Protein AF-A0A1C3EBK8-F1 (afdb_monomer_lite)

InterPro domains:
  IPR036388 Winged helix-like DNA-binding domain superfamily [G3DSA:1.10.10.10] (16-129)

pLDDT: mean 87.4, std 12.23, range [36.12, 97.81]

Radius of gyration: 16.17 Å; chains: 1; bounding box: 36×32×54 Å

Organism: NCBI:txid1841610

Structure (mmCIF, N/CA/C/O backbone):
data_AF-A0A1C3EBK8-F1
#
_entry.id   AF-A0A1C3EBK8-F1
#
loop_
_atom_site.group_PDB
_atom_site.id
_atom_site.type_symbol
_atom_site.label_atom_id
_atom_site.label_alt_id
_atom_site.label_comp_id
_atom_site.label_asym_id
_atom_site.label_entity_id
_atom_site.label_seq_id
_atom_site.pdbx_PDB_ins_code
_atom_site.Cartn_x
_atom_site.Cartn_y
_atom_site.Cartn_z
_atom_site.occupancy
_atom_site.B_iso_or_equiv
_atom_site.auth_seq_id
_atom_site.auth_comp_id
_atom_site.auth_asym_id
_atom_site.auth_atom_id
_atom_site.pdbx_PDB_model_num
ATOM 1 N N . MET A 1 1 ? 3.248 -1.002 -22.719 1.00 55.22 1 MET A N 1
ATOM 2 C CA . MET A 1 1 ? 4.580 -1.317 -22.150 1.00 55.22 1 MET A CA 1
ATOM 3 C C . MET A 1 1 ? 4.516 -2.692 -21.503 1.00 55.22 1 MET A C 1
ATOM 5 O O . MET A 1 1 ? 3.495 -2.996 -20.906 1.00 55.22 1 MET A O 1
ATOM 9 N N . SER A 1 2 ? 5.553 -3.523 -21.641 1.00 70.44 2 SER A N 1
ATOM 10 C CA . SER A 1 2 ? 5.639 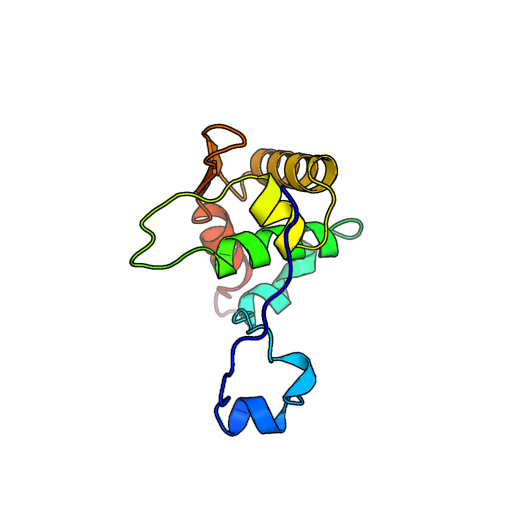-4.820 -20.953 1.00 70.44 2 SER A CA 1
ATOM 11 C C . SER A 1 2 ? 6.528 -4.664 -19.724 1.00 70.44 2 SER A C 1
ATOM 13 O O . SER A 1 2 ? 7.722 -4.409 -19.870 1.00 70.44 2 SER A O 1
ATOM 15 N N . PHE A 1 3 ? 5.964 -4.797 -18.526 1.00 71.38 3 PHE A N 1
ATOM 16 C CA . PHE A 1 3 ? 6.739 -4.811 -17.288 1.00 71.38 3 PHE A CA 1
ATOM 17 C C . PHE A 1 3 ? 7.217 -6.238 -16.995 1.00 71.38 3 PHE A C 1
ATOM 19 O O . PHE A 1 3 ? 6.439 -7.187 -17.056 1.00 71.38 3 PHE A O 1
ATOM 26 N N . GLN A 1 4 ? 8.503 -6.396 -16.685 1.00 73.00 4 GLN A N 1
ATOM 27 C CA . GLN A 1 4 ? 9.083 -7.662 -16.233 1.00 73.00 4 GLN A CA 1
ATOM 28 C C . GLN A 1 4 ? 9.696 -7.464 -14.851 1.00 73.00 4 GLN A C 1
ATOM 30 O O . GLN A 1 4 ? 10.441 -6.505 -14.638 1.00 73.00 4 GLN A O 1
ATOM 35 N N . ARG A 1 5 ? 9.402 -8.379 -13.921 1.00 69.38 5 ARG A N 1
ATOM 36 C CA . ARG A 1 5 ? 10.052 -8.394 -12.606 1.00 69.38 5 ARG A CA 1
ATOM 37 C C . ARG A 1 5 ? 11.518 -8.773 -12.778 1.00 69.38 5 ARG A C 1
ATOM 39 O O . ARG A 1 5 ? 11.839 -9.739 -13.468 1.00 69.38 5 ARG A O 1
ATOM 46 N N . ARG A 1 6 ? 12.407 -7.990 -12.168 1.00 68.75 6 ARG A N 1
ATOM 47 C CA . ARG A 1 6 ? 13.846 -8.262 -12.126 1.00 68.75 6 ARG A CA 1
ATOM 48 C C . ARG A 1 6 ? 14.230 -8.577 -10.692 1.00 68.75 6 ARG A C 1
ATOM 50 O O . ARG A 1 6 ? 13.930 -7.791 -9.802 1.00 68.75 6 ARG A O 1
ATOM 57 N N . LYS A 1 7 ? 14.916 -9.701 -10.496 1.00 68.31 7 LYS A N 1
ATOM 58 C CA . LYS A 1 7 ? 15.464 -10.073 -9.191 1.00 68.31 7 LYS A CA 1
ATOM 59 C C . LYS A 1 7 ? 16.573 -9.107 -8.806 1.00 68.31 7 LYS A C 1
ATOM 61 O O . LYS A 1 7 ? 17.434 -8.795 -9.634 1.00 68.31 7 LYS A O 1
ATOM 66 N N . VAL A 1 8 ? 16.559 -8.656 -7.560 1.00 63.69 8 VAL A N 1
ATOM 67 C CA . VAL A 1 8 ? 17.639 -7.847 -7.002 1.00 63.69 8 VAL A CA 1
ATOM 68 C C . VAL A 1 8 ? 18.491 -8.783 -6.162 1.00 63.69 8 VAL A C 1
ATOM 70 O O . VAL A 1 8 ? 17.997 -9.437 -5.249 1.00 63.69 8 VAL A O 1
ATOM 73 N N . LEU A 1 9 ? 19.783 -8.880 -6.473 1.00 61.81 9 LEU A N 1
ATOM 74 C CA . LEU A 1 9 ? 20.689 -9.711 -5.688 1.00 61.81 9 LEU A CA 1
ATOM 75 C C . LEU A 1 9 ? 20.935 -9.037 -4.329 1.00 61.81 9 LEU A C 1
ATOM 77 O O . LEU A 1 9 ? 21.839 -8.216 -4.185 1.00 61.81 9 LEU A O 1
ATOM 81 N N . ILE A 1 10 ? 20.105 -9.358 -3.342 1.00 64.12 10 ILE A N 1
ATOM 82 C CA . ILE A 1 10 ? 20.218 -8.852 -1.975 1.00 64.12 10 ILE A CA 1
ATOM 83 C C . ILE A 1 10 ? 20.849 -9.952 -1.124 1.00 64.12 10 ILE A C 1
ATOM 85 O O . ILE A 1 10 ? 20.386 -11.091 -1.128 1.00 64.12 10 ILE A O 1
ATOM 89 N N . ARG A 1 11 ? 21.909 -9.614 -0.382 1.00 72.75 11 ARG A N 1
ATOM 90 C CA . ARG A 1 11 ? 22.336 -10.414 0.770 1.00 72.75 11 ARG A CA 1
ATOM 91 C C . ARG A 1 11 ? 21.571 -9.882 1.982 1.00 72.75 11 ARG A C 1
ATOM 93 O O . ARG A 1 11 ? 21.943 -8.812 2.464 1.00 72.75 11 ARG A O 1
ATOM 100 N N . PRO A 1 12 ? 20.473 -10.531 2.407 1.00 73.81 12 PRO A N 1
ATOM 101 C CA . PRO A 1 12 ? 19.758 -10.102 3.600 1.00 73.81 12 PRO A CA 1
ATOM 102 C C . PRO A 1 12 ? 20.674 -10.194 4.816 1.00 73.81 12 PRO A C 1
ATOM 104 O O . PRO A 1 12 ? 21.585 -11.022 4.843 1.00 73.81 12 PRO A O 1
ATOM 107 N N . ASP A 1 13 ? 20.421 -9.357 5.818 1.00 82.25 13 ASP A N 1
ATOM 108 C CA . ASP A 1 13 ? 21.039 -9.556 7.122 1.00 82.25 13 ASP A CA 1
ATOM 109 C C . ASP A 1 13 ? 20.635 -10.916 7.723 1.00 82.25 13 ASP A C 1
ATOM 111 O O . ASP A 1 13 ? 19.624 -11.525 7.346 1.00 82.25 13 ASP A O 1
ATOM 115 N N . ASP A 1 14 ? 21.436 -11.396 8.673 1.00 82.50 14 ASP A N 1
ATOM 116 C CA . ASP A 1 14 ? 21.248 -12.718 9.275 1.00 82.50 14 ASP A CA 1
ATOM 117 C C . ASP A 1 14 ? 19.880 -12.861 9.963 1.00 82.50 14 ASP A C 1
ATOM 119 O O . ASP A 1 14 ? 19.305 -13.949 9.998 1.00 82.50 14 ASP A O 1
ATOM 123 N N . ILE A 1 15 ? 19.316 -11.764 10.481 1.00 83.81 15 ILE A N 1
ATOM 124 C CA . ILE A 1 15 ? 18.024 -11.774 11.175 1.00 83.81 15 ILE A CA 1
ATOM 125 C C . ILE A 1 15 ? 16.885 -12.021 10.181 1.00 83.81 15 ILE A C 1
ATOM 127 O O . ILE A 1 15 ? 15.943 -12.757 10.489 1.00 83.81 15 ILE A O 1
ATOM 131 N N . LEU A 1 16 ? 16.941 -11.407 9.000 1.00 84.12 16 LEU A N 1
ATOM 132 C CA . LEU A 1 16 ? 15.973 -11.625 7.930 1.00 84.12 16 LEU A CA 1
ATOM 133 C C . LEU A 1 16 ? 16.112 -13.028 7.341 1.00 84.12 16 LEU A C 1
ATOM 135 O O . LEU A 1 16 ? 15.095 -13.697 7.159 1.00 84.12 16 LEU A O 1
ATOM 139 N N . ALA A 1 17 ? 17.342 -13.503 7.129 1.00 83.75 17 ALA A N 1
ATOM 140 C CA . ALA A 1 17 ? 17.610 -14.846 6.613 1.00 83.75 17 ALA A CA 1
ATOM 141 C C . ALA A 1 17 ? 17.124 -15.967 7.555 1.00 83.75 17 ALA A C 1
ATOM 143 O O . ALA A 1 17 ? 16.736 -17.037 7.090 1.00 83.75 17 ALA A O 1
ATOM 144 N N . GLN A 1 18 ? 17.092 -15.724 8.872 1.00 88.56 18 GLN A N 1
ATOM 145 C CA . GLN A 1 18 ? 16.514 -16.657 9.852 1.00 88.56 18 GLN A CA 1
ATOM 146 C C . GLN A 1 18 ? 14.980 -16.721 9.814 1.00 88.56 18 GLN A C 1
ATOM 148 O O . GLN A 1 18 ? 14.397 -17.699 10.277 1.00 88.56 18 GLN A O 1
ATOM 153 N N . LYS A 1 19 ? 14.313 -15.679 9.304 1.00 88.62 19 LYS A N 1
ATOM 154 C CA . LYS A 1 19 ? 12.844 -15.567 9.301 1.00 88.62 19 LYS A CA 1
ATOM 155 C C . LYS A 1 19 ? 12.226 -15.920 7.957 1.00 88.62 19 LYS A C 1
ATOM 157 O O . LYS A 1 19 ? 11.124 -16.457 7.919 1.00 88.62 19 LYS A O 1
ATOM 162 N N . TRP A 1 20 ? 12.921 -15.605 6.869 1.00 89.81 20 TRP A N 1
ATOM 163 C CA . TRP A 1 20 ? 12.429 -15.771 5.510 1.00 89.81 20 TRP A CA 1
ATOM 164 C C . TRP A 1 20 ? 13.511 -16.370 4.621 1.00 89.81 20 TRP A C 1
ATOM 166 O O . TRP A 1 20 ? 14.671 -15.969 4.665 1.00 89.81 20 TRP A O 1
ATOM 176 N N . SER A 1 21 ? 13.118 -17.318 3.768 1.00 89.00 21 SER A N 1
ATOM 177 C CA . SER A 1 21 ? 14.032 -17.873 2.768 1.00 89.00 21 SER A CA 1
ATOM 178 C C . SER A 1 21 ? 14.431 -16.809 1.744 1.00 89.00 21 SER A C 1
ATOM 180 O O . SER A 1 21 ? 13.603 -15.974 1.382 1.00 89.00 21 SER A O 1
ATOM 182 N N . ILE A 1 22 ? 15.649 -16.899 1.197 1.00 84.94 22 ILE A N 1
ATOM 183 C CA . ILE A 1 22 ? 16.135 -15.987 0.143 1.00 84.94 22 ILE A CA 1
ATOM 184 C C . ILE A 1 22 ? 15.154 -15.932 -1.035 1.00 84.94 22 ILE A C 1
ATOM 186 O O . ILE A 1 22 ? 14.879 -14.854 -1.542 1.00 84.94 22 ILE A O 1
ATOM 190 N N . ALA A 1 23 ? 14.563 -17.068 -1.415 1.00 86.50 23 ALA A N 1
ATOM 191 C CA . ALA A 1 23 ? 13.602 -17.154 -2.515 1.00 86.50 23 ALA A CA 1
ATOM 192 C C . ALA A 1 23 ? 12.316 -16.328 -2.310 1.00 86.50 23 ALA A C 1
ATOM 194 O O . ALA A 1 23 ? 11.588 -16.109 -3.269 1.00 86.50 23 ALA A O 1
ATOM 195 N N . VAL A 1 24 ? 12.012 -15.906 -1.079 1.00 86.81 24 VAL A N 1
ATOM 196 C CA . VAL A 1 24 ? 10.842 -15.068 -0.759 1.00 86.81 24 VAL A CA 1
ATOM 197 C C . VAL A 1 24 ? 11.187 -13.576 -0.782 1.00 86.81 24 VAL A C 1
ATOM 199 O O . VAL A 1 24 ? 10.310 -12.757 -1.027 1.00 86.81 24 VAL A O 1
ATOM 202 N N . ILE A 1 25 ? 12.446 -13.212 -0.528 1.00 86.56 25 ILE A N 1
ATOM 203 C CA . ILE A 1 25 ? 12.890 -11.816 -0.361 1.00 86.56 25 ILE A CA 1
ATOM 204 C C . ILE A 1 25 ? 13.863 -11.349 -1.457 1.00 86.56 25 ILE A C 1
ATOM 206 O O . ILE A 1 25 ? 14.401 -10.245 -1.371 1.00 86.56 25 ILE A O 1
ATOM 210 N N . ASP A 1 26 ? 14.097 -12.160 -2.495 1.00 83.69 26 ASP A N 1
ATOM 211 C CA . ASP A 1 26 ? 14.990 -11.846 -3.625 1.00 83.69 26 ASP A CA 1
ATOM 212 C C . ASP A 1 26 ? 14.431 -10.778 -4.590 1.00 83.69 26 ASP A C 1
ATOM 214 O O . ASP A 1 26 ? 15.147 -10.274 -5.460 1.00 83.69 26 ASP A O 1
ATOM 218 N N . GLU A 1 27 ? 13.170 -10.382 -4.415 1.00 79.88 27 GLU A N 1
ATOM 219 C CA . GLU A 1 27 ? 12.561 -9.210 -5.059 1.00 79.88 27 GLU A CA 1
ATOM 220 C C . GLU A 1 27 ? 12.673 -7.933 -4.202 1.00 79.88 27 GLU A C 1
ATOM 222 O O . GLU A 1 27 ? 12.284 -6.851 -4.641 1.00 79.88 27 GLU A O 1
ATOM 227 N N . GLY A 1 28 ? 13.257 -8.031 -3.004 1.00 82.06 28 GLY A N 1
ATOM 228 C CA . GLY A 1 28 ? 13.241 -6.980 -1.991 1.00 82.06 28 GLY A CA 1
ATOM 229 C C . GLY A 1 28 ? 12.116 -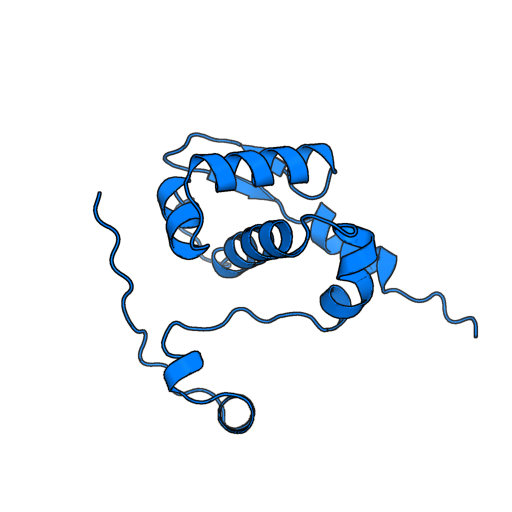7.164 -0.976 1.00 82.06 28 GLY A C 1
ATOM 230 O O . GLY A 1 28 ? 11.318 -8.096 -1.049 1.00 82.06 28 GLY A O 1
ATOM 231 N N . PHE A 1 29 ? 12.081 -6.285 0.022 1.00 85.19 29 PHE A N 1
ATOM 232 C CA . PHE A 1 29 ? 11.047 -6.288 1.049 1.00 85.19 29 PHE A CA 1
ATOM 233 C C . PHE A 1 29 ? 10.752 -4.864 1.508 1.00 85.19 29 PHE A C 1
ATOM 235 O O . PHE A 1 29 ? 11.648 -4.023 1.602 1.00 85.19 29 PHE A O 1
ATOM 242 N N . THR A 1 30 ? 9.496 -4.625 1.867 1.00 86.12 30 THR A N 1
ATOM 243 C CA . THR A 1 30 ? 9.062 -3.380 2.495 1.00 86.12 30 THR A CA 1
ATOM 244 C C . THR A 1 30 ? 8.937 -3.617 3.999 1.00 86.12 30 THR A C 1
ATOM 246 O O . THR A 1 30 ? 8.240 -4.552 4.409 1.00 86.12 30 THR A O 1
ATOM 249 N N . PRO A 1 31 ? 9.588 -2.811 4.857 1.00 84.69 31 PRO A N 1
ATOM 250 C CA . PRO A 1 31 ? 9.394 -2.908 6.296 1.00 84.69 31 PRO A CA 1
ATOM 251 C C . PRO A 1 31 ? 7.915 -2.756 6.655 1.00 84.69 31 PRO A C 1
ATOM 253 O O . PRO A 1 31 ? 7.274 -1.780 6.275 1.00 84.69 31 PRO A O 1
ATOM 256 N N . PHE A 1 32 ? 7.387 -3.714 7.415 1.00 89.62 32 PHE A N 1
ATOM 257 C CA . PHE A 1 32 ? 6.014 -3.687 7.903 1.00 89.62 32 PHE A CA 1
ATOM 258 C C . PHE A 1 32 ? 6.002 -3.321 9.392 1.00 89.62 32 PHE A C 1
ATOM 260 O O . PHE A 1 32 ? 6.379 -4.151 10.229 1.00 89.62 32 PHE A O 1
ATOM 267 N N . PRO A 1 33 ? 5.596 -2.098 9.773 1.00 91.38 33 PRO A N 1
ATOM 268 C CA . PRO A 1 33 ? 5.603 -1.699 11.172 1.00 91.38 33 PRO A CA 1
ATOM 269 C C . PRO A 1 33 ? 4.644 -2.560 12.000 1.00 91.38 33 PRO A C 1
ATOM 271 O O . PRO A 1 33 ? 3.465 -2.693 11.678 1.00 91.38 33 PRO A O 1
ATOM 274 N N . LYS A 1 34 ? 5.110 -3.086 13.139 1.00 92.00 34 LYS A N 1
ATOM 275 C CA . LYS A 1 34 ? 4.238 -3.825 14.074 1.00 92.00 34 LYS A CA 1
ATOM 276 C C . LYS A 1 34 ? 3.076 -2.973 14.591 1.00 92.00 34 LYS A C 1
ATOM 278 O O . LYS A 1 34 ? 2.035 -3.525 14.915 1.00 92.00 34 LYS A O 1
ATOM 283 N N . ARG A 1 35 ? 3.250 -1.647 14.670 1.00 93.88 35 ARG A N 1
ATOM 284 C CA . ARG A 1 35 ? 2.168 -0.709 15.000 1.00 93.88 35 ARG A CA 1
ATOM 285 C C . ARG A 1 35 ? 1.031 -0.804 13.988 1.00 93.88 35 ARG A C 1
ATOM 287 O O . ARG A 1 35 ? -0.091 -1.056 14.397 1.00 93.88 35 ARG A O 1
ATOM 294 N N . LEU A 1 36 ? 1.345 -0.744 12.693 1.00 93.69 36 LEU A N 1
ATOM 295 C CA . LEU A 1 36 ? 0.354 -0.925 11.634 1.00 93.69 36 LEU A CA 1
ATOM 296 C C . LEU A 1 36 ? -0.385 -2.263 11.779 1.00 93.69 36 LEU A C 1
ATOM 298 O O . LEU A 1 36 ? -1.606 -2.280 11.712 1.00 93.69 36 LEU A O 1
ATOM 302 N N . LEU A 1 37 ? 0.330 -3.361 12.066 1.00 91.69 37 LEU A N 1
ATOM 303 C CA . LEU A 1 37 ? -0.287 -4.687 12.243 1.00 91.69 37 LEU A CA 1
ATOM 304 C C . LEU A 1 37 ? -1.388 -4.699 13.316 1.00 91.69 37 LEU A C 1
ATOM 306 O O . LEU A 1 37 ? -2.379 -5.402 13.160 1.00 91.69 37 LEU A O 1
ATOM 310 N N . ARG A 1 38 ? -1.215 -3.932 14.399 1.00 92.38 38 ARG A N 1
ATOM 311 C CA . ARG A 1 38 ? -2.140 -3.899 15.543 1.00 92.38 38 ARG A CA 1
ATOM 312 C C . ARG A 1 38 ? -3.429 -3.123 15.279 1.00 92.38 38 ARG A C 1
ATOM 314 O O . ARG A 1 38 ? -4.338 -3.221 16.090 1.00 92.38 38 ARG A O 1
ATOM 321 N N . CYS A 1 39 ? -3.488 -2.323 14.216 1.00 92.44 39 CYS A N 1
ATOM 322 C CA . CYS A 1 39 ? -4.630 -1.455 13.929 1.00 92.44 39 CYS A CA 1
ATOM 323 C C . CYS A 1 39 ? -5.190 -1.620 12.508 1.00 92.44 39 CYS A C 1
ATOM 325 O O . CYS A 1 39 ? -5.958 -0.770 12.060 1.00 92.44 39 CYS A O 1
ATOM 327 N N . LEU A 1 40 ? -4.827 -2.694 11.793 1.00 91.19 40 LEU A N 1
ATOM 328 C CA . LEU A 1 40 ? -5.286 -2.947 10.419 1.00 91.19 40 LEU A CA 1
ATOM 329 C C . LEU A 1 40 ? -6.810 -3.016 10.302 1.00 91.19 40 LEU A C 1
ATOM 331 O O . LEU A 1 40 ? -7.383 -2.407 9.404 1.00 91.19 40 LEU A O 1
ATOM 335 N N . ASP A 1 41 ? -7.449 -3.742 11.213 1.00 89.69 41 ASP A N 1
ATOM 336 C CA . ASP A 1 41 ? -8.901 -3.897 11.308 1.00 89.69 41 ASP A CA 1
ATOM 337 C C . ASP A 1 41 ? -9.605 -2.547 11.505 1.00 89.69 41 ASP A C 1
ATOM 339 O O . ASP A 1 41 ? -10.610 -2.258 10.859 1.00 89.69 41 ASP A O 1
ATOM 343 N N . ARG A 1 42 ? -9.025 -1.676 12.337 1.00 90.38 42 ARG A N 1
ATOM 344 C CA . ARG A 1 42 ? -9.545 -0.333 12.626 1.00 90.38 42 ARG A CA 1
ATOM 345 C C . ARG A 1 42 ? -9.326 0.661 11.486 1.00 90.38 42 ARG A C 1
ATOM 347 O O . ARG A 1 42 ? -10.055 1.647 11.413 1.00 90.38 42 ARG A O 1
ATOM 354 N N . ILE A 1 43 ? -8.314 0.451 10.642 1.00 91.12 43 ILE A N 1
ATOM 355 C CA . ILE A 1 43 ? -8.028 1.323 9.493 1.00 91.12 43 ILE A CA 1
ATOM 356 C C . ILE A 1 43 ? -8.858 0.908 8.276 1.00 91.12 43 ILE A C 1
ATOM 358 O O . ILE A 1 43 ? -9.449 1.771 7.638 1.00 91.12 43 ILE A O 1
ATOM 362 N N . PHE A 1 44 ? -8.903 -0.386 7.962 1.00 89.19 44 PHE A N 1
ATOM 363 C CA . PHE A 1 44 ? -9.422 -0.885 6.686 1.00 89.19 44 PHE A CA 1
ATOM 364 C C . PHE A 1 44 ? -10.762 -1.643 6.784 1.00 89.19 44 PHE A C 1
ATOM 366 O O . PHE A 1 44 ? -11.374 -1.981 5.769 1.00 89.19 44 PHE A O 1
ATOM 373 N N . GLY A 1 45 ? -11.239 -1.937 7.996 1.00 81.38 45 GLY A N 1
ATOM 374 C CA . GLY A 1 45 ? -12.465 -2.709 8.206 1.00 81.38 45 GLY A CA 1
ATOM 375 C C . GLY A 1 45 ? -12.375 -4.168 7.731 1.00 81.38 45 GLY A C 1
ATOM 376 O O . GLY A 1 45 ? -11.306 -4.696 7.424 1.00 81.38 45 GLY A O 1
ATOM 377 N N . GLU A 1 46 ? -13.525 -4.849 7.681 1.00 70.94 46 GLU A N 1
ATOM 378 C CA . GLU A 1 46 ? -13.583 -6.320 7.598 1.00 70.94 46 GLU A CA 1
ATOM 379 C C . GLU A 1 46 ? -13.524 -6.917 6.176 1.00 70.94 46 GLU A C 1
ATOM 381 O O . GLU A 1 46 ? -13.244 -8.106 6.044 1.00 70.94 46 GLU A O 1
ATOM 386 N N . SER A 1 47 ? -13.767 -6.154 5.095 1.00 62.22 47 SER A N 1
ATOM 387 C CA . SER A 1 47 ? -14.004 -6.759 3.762 1.00 62.22 47 SER A CA 1
ATOM 388 C C . SER A 1 47 ? -13.029 -6.397 2.630 1.00 62.22 47 SER A C 1
ATOM 390 O O . SER A 1 47 ? -12.985 -7.139 1.647 1.00 62.22 47 SER A O 1
ATOM 392 N N . GLN A 1 48 ? -12.206 -5.338 2.727 1.00 66.62 48 GLN A N 1
ATOM 393 C CA . GLN A 1 48 ? -11.244 -4.975 1.655 1.00 66.62 48 GLN A CA 1
ATOM 394 C C . GLN A 1 48 ? -9.805 -4.670 2.106 1.00 66.62 48 GLN A C 1
ATOM 396 O O . GLN A 1 48 ? -8.953 -4.370 1.260 1.00 66.62 48 GLN A O 1
ATOM 401 N N . GLY A 1 49 ? -9.479 -4.858 3.387 1.00 86.00 49 GLY A N 1
ATOM 402 C CA . GLY A 1 49 ? -8.217 -4.358 3.934 1.00 86.00 49 GLY A CA 1
ATOM 403 C C . GLY A 1 49 ? -6.936 -4.958 3.371 1.00 86.00 49 GLY A C 1
ATOM 404 O O . GLY A 1 49 ? -5.909 -4.290 3.365 1.00 86.00 49 GLY A O 1
ATOM 405 N N . VAL A 1 50 ? -6.966 -6.164 2.799 1.00 90.88 50 VAL A N 1
ATOM 406 C CA . VAL A 1 50 ? -5.768 -6.740 2.161 1.00 90.88 50 VAL A CA 1
ATOM 407 C C . VAL A 1 50 ? -5.370 -5.961 0.907 1.00 90.88 50 VAL A C 1
ATOM 409 O O . VAL A 1 50 ? -4.186 -5.730 0.675 1.00 90.88 50 VAL A O 1
ATOM 412 N N . ASN A 1 51 ? -6.333 -5.541 0.083 1.00 93.56 51 ASN A N 1
ATOM 413 C CA . ASN A 1 51 ? -6.017 -4.810 -1.144 1.00 93.56 51 ASN A CA 1
ATOM 414 C C . ASN A 1 51 ? -5.634 -3.355 -0.851 1.00 93.56 51 ASN A C 1
ATOM 416 O O . ASN A 1 51 ? -4.711 -2.840 -1.477 1.00 93.56 51 ASN A O 1
ATOM 420 N N . GLU A 1 52 ? -6.280 -2.722 0.125 1.00 94.62 52 GLU A N 1
ATOM 421 C CA . GLU A 1 52 ? -5.886 -1.401 0.625 1.00 94.62 52 GLU A CA 1
ATOM 422 C C . GLU A 1 52 ? -4.471 -1.431 1.211 1.00 94.62 52 GLU A C 1
ATOM 424 O O . GLU A 1 52 ? -3.624 -0.619 0.835 1.00 94.62 52 GLU A O 1
ATOM 429 N N . LEU A 1 53 ? -4.163 -2.444 2.027 1.00 94.12 53 LEU A N 1
ATOM 430 C CA . LEU A 1 53 ? -2.823 -2.663 2.558 1.00 94.12 53 LEU A CA 1
ATOM 431 C C . LEU A 1 53 ? -1.791 -2.879 1.448 1.00 94.12 53 LEU A C 1
ATOM 433 O O . LEU A 1 53 ? -0.711 -2.296 1.503 1.00 94.12 53 LEU A O 1
ATOM 437 N N . ARG A 1 54 ? -2.115 -3.669 0.415 1.00 93.94 54 ARG A N 1
ATOM 438 C CA . ARG A 1 54 ? -1.239 -3.853 -0.757 1.00 93.94 54 ARG A CA 1
ATOM 439 C C . ARG A 1 54 ? -0.928 -2.525 -1.444 1.00 93.94 54 ARG A C 1
ATOM 441 O O . ARG A 1 54 ? 0.233 -2.283 -1.771 1.00 93.94 54 ARG A O 1
ATOM 448 N N . VAL A 1 55 ? -1.929 -1.666 -1.647 1.00 96.19 55 VAL A N 1
ATOM 449 C CA . VAL A 1 55 ? -1.731 -0.336 -2.248 1.00 96.19 55 VAL A CA 1
ATOM 450 C C . VAL A 1 55 ? -0.847 0.531 -1.356 1.00 96.19 55 VAL A C 1
ATOM 452 O O . VAL A 1 55 ? 0.149 1.063 -1.837 1.00 96.19 55 VAL A O 1
ATOM 455 N N . ILE A 1 56 ? -1.136 0.610 -0.055 1.00 95.75 56 ILE A N 1
ATOM 456 C CA . ILE A 1 56 ? -0.332 1.390 0.893 1.00 95.75 56 ILE A CA 1
ATOM 457 C C . ILE A 1 56 ? 1.123 0.916 0.925 1.00 95.75 56 ILE A C 1
ATOM 459 O O . ILE A 1 56 ? 2.028 1.737 0.792 1.00 95.75 56 ILE A O 1
ATOM 463 N N . LEU A 1 57 ? 1.370 -0.392 1.048 1.00 94.94 57 LEU A N 1
ATOM 464 C CA . LEU A 1 57 ? 2.730 -0.934 1.049 1.00 94.94 57 LEU A CA 1
ATOM 465 C C . LEU A 1 57 ? 3.459 -0.635 -0.262 1.00 94.94 57 LEU A C 1
ATOM 467 O O . LEU A 1 57 ? 4.632 -0.288 -0.226 1.00 94.94 57 LEU A O 1
ATOM 471 N N . THR A 1 58 ? 2.761 -0.682 -1.399 1.00 95.06 58 THR A N 1
ATOM 472 C CA . THR A 1 58 ? 3.336 -0.310 -2.701 1.00 95.06 58 THR A CA 1
ATOM 473 C C . THR A 1 58 ? 3.760 1.164 -2.731 1.00 95.06 58 THR A C 1
ATOM 475 O O . THR A 1 58 ? 4.850 1.488 -3.199 1.00 95.06 58 THR A O 1
ATOM 478 N N . LEU A 1 59 ? 2.927 2.067 -2.201 1.00 95.12 59 LEU A N 1
ATOM 479 C CA . LEU A 1 59 ? 3.241 3.497 -2.115 1.00 95.12 59 LEU A CA 1
ATOM 480 C C . LEU A 1 59 ? 4.402 3.773 -1.143 1.00 95.12 59 LEU A C 1
ATOM 482 O O . LEU A 1 59 ? 5.249 4.627 -1.417 1.00 95.12 59 LEU A O 1
ATOM 486 N N . VAL A 1 60 ? 4.464 3.050 -0.021 1.00 93.75 60 VAL A N 1
ATOM 487 C CA . VAL A 1 60 ? 5.564 3.138 0.953 1.00 93.75 60 VAL A CA 1
ATOM 488 C C . VAL A 1 60 ? 6.873 2.629 0.351 1.00 93.75 60 VAL A C 1
ATOM 490 O O . VAL A 1 60 ? 7.886 3.309 0.477 1.00 93.75 60 VAL A O 1
ATOM 493 N N . ASP A 1 61 ? 6.858 1.485 -0.334 1.00 90.94 61 ASP A N 1
ATOM 494 C CA . ASP A 1 61 ? 8.045 0.877 -0.950 1.00 90.94 61 ASP A CA 1
ATOM 495 C C . ASP A 1 61 ? 8.694 1.779 -2.010 1.00 90.94 61 ASP A C 1
ATOM 497 O O . ASP A 1 61 ? 9.922 1.890 -2.120 1.00 90.94 61 ASP A O 1
ATOM 501 N N . TYR A 1 62 ? 7.850 2.473 -2.779 1.00 91.44 62 TYR A N 1
ATOM 502 C CA . TYR A 1 62 ? 8.314 3.407 -3.794 1.00 91.44 62 TYR A CA 1
ATOM 503 C C . TYR A 1 62 ? 8.871 4.708 -3.196 1.00 91.44 62 TYR A C 1
ATOM 505 O O . TYR A 1 62 ? 9.768 5.317 -3.782 1.00 91.44 62 TYR A O 1
ATOM 513 N N . ARG A 1 63 ? 8.393 5.137 -2.019 1.00 86.69 63 ARG A N 1
ATOM 514 C CA . ARG A 1 63 ? 8.825 6.387 -1.378 1.00 86.69 63 ARG A CA 1
ATOM 515 C C . ARG A 1 63 ? 10.292 6.283 -0.950 1.00 86.69 63 ARG A C 1
ATOM 517 O O . ARG A 1 63 ? 10.642 5.530 -0.046 1.00 86.69 63 ARG A O 1
ATOM 524 N N . ARG A 1 64 ? 11.166 7.087 -1.565 1.00 83.19 64 ARG A N 1
ATOM 525 C CA . ARG A 1 64 ? 12.607 7.141 -1.252 1.00 83.19 64 ARG A CA 1
ATOM 526 C C . ARG A 1 64 ? 13.084 8.589 -1.094 1.00 83.19 64 ARG A C 1
ATOM 528 O O . ARG A 1 64 ? 12.589 9.448 -1.819 1.00 83.19 64 ARG A O 1
ATOM 535 N N . PRO A 1 65 ? 14.063 8.879 -0.212 1.00 74.75 65 PRO A N 1
ATOM 536 C CA . PRO A 1 65 ? 14.550 10.247 0.015 1.00 74.75 65 PRO A CA 1
ATOM 537 C C . PRO A 1 65 ? 15.071 10.959 -1.244 1.00 74.75 65 PRO A C 1
ATOM 539 O O . PRO A 1 65 ? 14.941 12.169 -1.357 1.00 74.75 65 PRO A O 1
ATOM 542 N N . ASN A 1 66 ? 15.621 10.206 -2.203 1.00 76.50 66 ASN A N 1
ATOM 543 C CA . ASN A 1 66 ? 16.232 10.735 -3.429 1.00 76.50 66 ASN A CA 1
ATOM 544 C C . ASN A 1 66 ? 15.423 10.367 -4.681 1.00 76.50 66 ASN A C 1
ATOM 546 O O . ASN A 1 66 ? 15.988 10.001 -5.714 1.00 76.50 66 ASN A O 1
ATOM 550 N N . LEU A 1 67 ? 14.095 10.377 -4.575 1.00 79.19 67 LEU A N 1
ATOM 551 C CA . LEU A 1 67 ? 13.229 10.071 -5.703 1.00 79.19 67 LEU A CA 1
ATOM 552 C C . LEU A 1 67 ? 13.343 11.176 -6.766 1.00 79.19 67 LEU A C 1
ATOM 554 O O . LE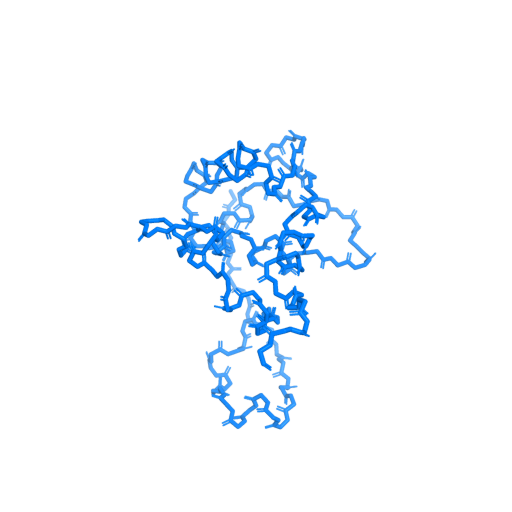U A 1 67 ? 13.026 12.332 -6.509 1.00 79.19 67 LEU A O 1
ATOM 558 N N . THR A 1 68 ? 13.811 10.826 -7.963 1.00 78.69 68 THR A N 1
ATOM 559 C CA . THR A 1 68 ? 14.019 11.794 -9.055 1.00 78.69 68 THR A CA 1
ATOM 560 C C . THR A 1 68 ? 12.833 11.897 -10.009 1.00 78.69 68 THR A C 1
ATOM 562 O O . THR A 1 68 ? 12.798 12.804 -10.840 1.00 78.69 68 THR A O 1
ATOM 565 N N . ARG A 1 69 ? 11.883 10.955 -9.937 1.00 86.31 69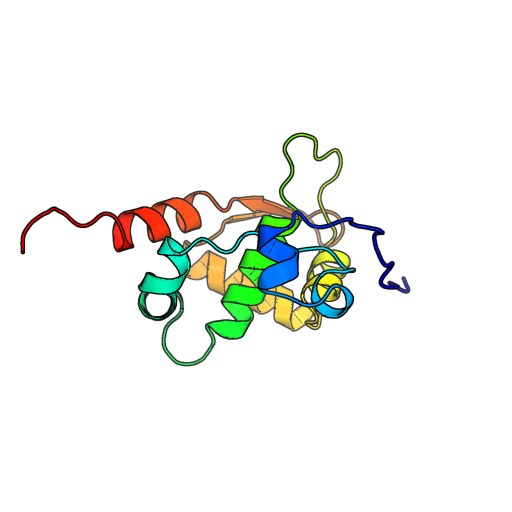 ARG A N 1
ATOM 566 C CA . ARG A 1 69 ? 10.706 10.873 -10.808 1.00 86.31 69 ARG A CA 1
ATOM 567 C C . ARG A 1 69 ? 9.531 10.267 -10.054 1.00 86.31 69 ARG A C 1
ATOM 569 O O . ARG A 1 69 ? 9.718 9.282 -9.345 1.00 86.31 69 ARG A O 1
ATOM 576 N N . ASP A 1 70 ? 8.346 10.823 -10.271 1.00 93.12 70 ASP A N 1
ATOM 577 C CA . ASP A 1 70 ? 7.098 10.226 -9.803 1.00 93.12 70 ASP A CA 1
ATOM 578 C C . ASP A 1 70 ? 6.796 8.929 -10.583 1.00 93.12 70 ASP A C 1
ATOM 580 O O . ASP A 1 70 ? 7.147 8.818 -11.767 1.00 93.12 70 ASP A O 1
ATOM 584 N N . PRO A 1 71 ? 6.155 7.934 -9.950 1.00 94.94 71 PRO A N 1
ATOM 585 C CA . PRO A 1 71 ? 5.781 6.699 -10.618 1.00 94.94 71 PRO A CA 1
ATOM 586 C C . PRO A 1 71 ? 4.577 6.912 -11.538 1.00 94.94 71 PRO A C 1
ATOM 588 O O . PRO A 1 71 ? 3.699 7.733 -11.269 1.00 94.94 71 PRO A O 1
ATOM 591 N N . SER A 1 72 ? 4.475 6.091 -12.582 1.00 96.19 72 SER A N 1
ATOM 592 C CA . SER A 1 72 ? 3.218 5.953 -13.313 1.00 96.19 72 SER A CA 1
ATOM 593 C C . SER A 1 72 ? 2.243 5.050 -12.555 1.00 96.19 72 SER A C 1
ATOM 595 O O . SER A 1 72 ? 2.640 4.127 -11.836 1.00 96.19 72 SER A O 1
ATOM 597 N N . LEU A 1 73 ? 0.949 5.275 -12.769 1.00 96.69 73 LEU A N 1
ATOM 598 C CA . LEU A 1 73 ? -0.121 4.448 -12.220 1.00 96.69 73 LEU A CA 1
ATOM 599 C C . LEU A 1 73 ? 0.006 2.986 -12.681 1.00 96.69 73 LEU A C 1
ATOM 601 O O . LEU A 1 73 ? -0.173 2.069 -11.883 1.00 96.69 73 LEU A O 1
ATOM 605 N N . ASP A 1 74 ? 0.388 2.769 -13.944 1.00 96.75 74 ASP A N 1
ATOM 606 C CA . ASP A 1 74 ? 0.608 1.430 -14.506 1.00 96.75 74 ASP A CA 1
ATOM 607 C C . ASP A 1 74 ? 1.728 0.683 -13.771 1.00 96.75 74 ASP A C 1
ATOM 609 O O . ASP A 1 74 ? 1.610 -0.514 -13.507 1.00 96.75 74 ASP A O 1
ATOM 613 N N . TYR A 1 75 ? 2.809 1.388 -13.421 1.00 95.00 75 TYR A N 1
ATOM 614 C CA . TYR A 1 75 ? 3.927 0.800 -12.691 1.00 95.00 75 TYR A CA 1
ATOM 615 C C . TYR A 1 75 ? 3.517 0.406 -11.267 1.00 95.00 75 TYR A C 1
ATOM 617 O O . TYR A 1 75 ? 3.783 -0.720 -10.848 1.00 95.00 75 TYR A O 1
ATOM 625 N N . LEU A 1 76 ? 2.824 1.289 -10.540 1.00 96.12 76 LEU A N 1
ATOM 626 C CA . LEU A 1 76 ? 2.344 0.986 -9.186 1.00 96.12 76 LEU A CA 1
ATOM 627 C C . LEU A 1 76 ? 1.344 -0.180 -9.184 1.00 96.12 76 LEU A C 1
ATOM 629 O O . LEU A 1 76 ? 1.458 -1.103 -8.374 1.00 96.12 76 LEU A O 1
ATOM 633 N N . ALA A 1 77 ? 0.408 -0.191 -10.135 1.00 96.88 77 ALA A N 1
ATOM 634 C CA . ALA A 1 77 ? -0.534 -1.291 -10.306 1.00 96.88 77 ALA A CA 1
ATOM 635 C C . ALA A 1 77 ? 0.199 -2.619 -10.573 1.00 96.88 77 ALA A C 1
ATOM 637 O O . ALA A 1 77 ? -0.065 -3.616 -9.897 1.00 96.88 77 ALA A O 1
ATOM 638 N N . PHE A 1 78 ? 1.191 -2.615 -11.469 1.00 94.81 78 PHE A N 1
ATOM 639 C CA . PHE A 1 78 ? 2.013 -3.789 -11.761 1.00 94.81 78 PHE A CA 1
ATOM 640 C C . PHE A 1 78 ? 2.763 -4.317 -10.528 1.00 94.81 78 PHE A C 1
ATOM 642 O O . PHE A 1 78 ? 2.696 -5.516 -10.243 1.00 94.81 78 PHE A O 1
ATOM 649 N N . VAL A 1 79 ? 3.447 -3.442 -9.780 1.00 92.50 79 VAL A N 1
ATOM 650 C CA . VAL A 1 79 ? 4.206 -3.829 -8.576 1.00 92.50 79 VAL A CA 1
ATOM 651 C C . VAL A 1 79 ? 3.276 -4.408 -7.514 1.00 92.50 79 VAL A C 1
ATOM 653 O O . VAL A 1 79 ? 3.555 -5.471 -6.965 1.00 92.50 79 VAL A O 1
ATOM 656 N N . SER A 1 80 ? 2.120 -3.779 -7.296 1.00 93.62 80 SER A N 1
ATOM 657 C CA . SER A 1 80 ? 1.133 -4.267 -6.329 1.00 93.62 80 SER A CA 1
ATOM 658 C C . SER A 1 80 ? 0.470 -5.587 -6.733 1.00 93.62 80 SER A C 1
ATOM 660 O O . SER A 1 80 ? -0.148 -6.232 -5.886 1.00 93.62 80 SER A O 1
ATOM 662 N N . GLY A 1 81 ? 0.570 -6.001 -8.004 1.00 94.88 81 GLY A N 1
ATOM 663 C CA . GLY A 1 81 ? -0.115 -7.169 -8.560 1.00 94.88 81 GLY A CA 1
ATOM 664 C C . GLY A 1 81 ? -1.624 -6.968 -8.734 1.00 94.88 81 GLY A C 1
ATOM 665 O O . GLY A 1 81 ? -2.390 -7.917 -8.556 1.00 94.88 81 GLY A O 1
ATOM 666 N N . LEU A 1 82 ? -2.058 -5.736 -9.007 1.00 96.44 82 LEU A N 1
ATOM 667 C CA . LEU A 1 82 ? -3.450 -5.367 -9.262 1.00 96.44 82 LEU A CA 1
ATOM 668 C C . LEU A 1 82 ? -3.604 -4.860 -10.701 1.00 96.44 82 LEU A C 1
ATOM 670 O O . LEU A 1 82 ? -2.669 -4.329 -11.296 1.00 96.44 82 LEU A O 1
ATOM 674 N N . SER A 1 83 ? -4.805 -4.986 -11.270 1.00 96.81 83 SER A N 1
ATOM 675 C CA . SER A 1 83 ? -5.135 -4.255 -12.499 1.00 96.81 83 SER A CA 1
ATOM 676 C C . SER A 1 8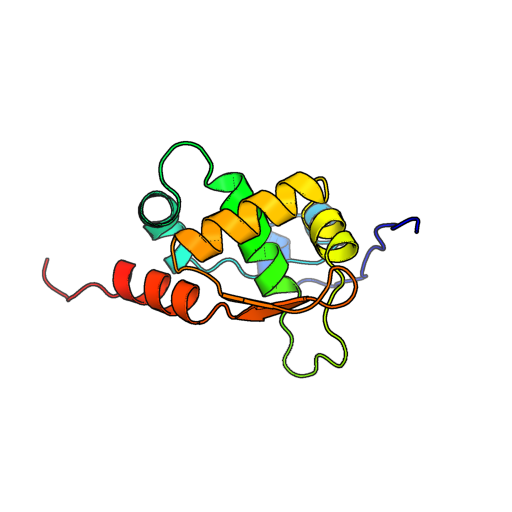3 ? -5.099 -2.750 -12.232 1.00 96.81 83 SER A C 1
ATOM 678 O O . SER A 1 83 ? -5.491 -2.326 -11.141 1.00 96.81 83 SER A O 1
ATOM 680 N N . LYS A 1 84 ? -4.743 -1.955 -13.244 1.00 97.00 84 LYS A N 1
ATOM 681 C CA . LYS A 1 84 ? -4.735 -0.489 -13.168 1.00 97.00 84 LYS A CA 1
ATOM 682 C C . LYS A 1 84 ? -6.032 0.087 -12.587 1.00 97.00 84 LYS A C 1
ATOM 684 O O . LYS A 1 84 ? -5.975 0.835 -11.616 1.00 97.00 84 LYS A O 1
ATOM 689 N N . ASP A 1 85 ? -7.183 -0.333 -13.111 1.00 97.56 85 ASP A N 1
ATOM 690 C CA . ASP A 1 85 ? -8.494 0.177 -12.686 1.00 97.56 85 ASP A CA 1
ATOM 691 C C . ASP A 1 85 ? -8.775 -0.133 -11.215 1.00 97.56 85 ASP A C 1
ATOM 693 O O . ASP A 1 85 ? -9.201 0.736 -10.457 1.00 97.56 85 ASP A O 1
ATOM 697 N N . LYS A 1 86 ? -8.465 -1.361 -10.777 1.00 97.12 86 LYS A N 1
ATOM 698 C CA . LYS A 1 86 ? -8.610 -1.751 -9.369 1.00 97.12 86 LYS A CA 1
ATOM 699 C C . LYS A 1 86 ? -7.677 -0.959 -8.453 1.00 97.12 86 LYS A C 1
ATOM 701 O O . LYS A 1 86 ? -8.102 -0.560 -7.373 1.00 97.12 86 LYS A O 1
ATOM 706 N N . PHE A 1 87 ? -6.433 -0.728 -8.872 1.00 97.81 87 PHE A N 1
ATOM 707 C CA . PHE A 1 87 ? -5.477 0.073 -8.108 1.00 97.81 87 PHE A CA 1
ATOM 708 C C . PHE A 1 87 ? -5.974 1.513 -7.950 1.00 97.81 87 PHE A C 1
ATOM 710 O O . PHE A 1 87 ? -6.029 2.024 -6.834 1.00 97.81 87 PHE A O 1
ATOM 717 N N . LEU A 1 88 ? -6.416 2.133 -9.049 1.00 97.62 88 LEU A N 1
ATOM 718 C CA . LEU A 1 88 ? -6.971 3.485 -9.041 1.00 97.62 88 LEU A CA 1
ATOM 719 C C . LEU A 1 88 ? -8.234 3.579 -8.181 1.00 97.62 88 LEU A C 1
ATOM 721 O O . LEU A 1 88 ? -8.358 4.505 -7.386 1.00 97.62 88 LEU A O 1
ATOM 725 N N . GLN A 1 89 ? -9.142 2.605 -8.290 1.00 97.06 89 GLN A N 1
ATOM 726 C CA . GLN A 1 89 ? -10.337 2.533 -7.451 1.00 97.06 89 GLN A CA 1
ATOM 727 C C . GLN A 1 89 ? -9.965 2.538 -5.962 1.00 97.06 89 GLN A C 1
ATOM 729 O O . GLN A 1 89 ? -10.529 3.306 -5.190 1.00 97.06 89 GLN A O 1
ATOM 734 N N . ILE A 1 90 ? -8.993 1.717 -5.554 1.00 96.88 90 ILE A N 1
ATOM 735 C CA . ILE A 1 90 ? -8.544 1.659 -4.158 1.00 96.88 90 ILE A CA 1
ATOM 736 C C . ILE A 1 90 ? -7.884 2.976 -3.736 1.00 96.88 90 ILE A C 1
ATOM 738 O O . ILE A 1 90 ? -8.159 3.458 -2.643 1.00 96.88 90 ILE A O 1
ATOM 742 N N . MET A 1 91 ? -7.062 3.597 -4.590 1.00 97.25 91 MET A N 1
ATOM 743 C CA . MET A 1 91 ? -6.498 4.919 -4.295 1.00 97.25 91 MET A CA 1
ATOM 744 C C . MET A 1 91 ? -7.593 5.971 -4.071 1.00 97.25 91 MET A C 1
ATOM 746 O O . MET A 1 91 ? -7.498 6.757 -3.129 1.00 97.25 91 MET A O 1
ATOM 750 N N . CYS A 1 92 ? -8.643 5.978 -4.898 1.00 97.00 92 CYS A N 1
ATOM 751 C CA . CYS A 1 92 ? -9.796 6.859 -4.713 1.00 97.00 92 CYS A CA 1
ATOM 752 C C . CYS A 1 92 ? -10.493 6.602 -3.371 1.00 97.00 92 CYS A C 1
ATOM 754 O O . CYS A 1 92 ? -10.710 7.558 -2.631 1.00 97.00 92 CYS A O 1
ATOM 756 N N . ASN A 1 93 ? -10.750 5.340 -3.017 1.00 95.19 93 ASN A N 1
ATOM 757 C CA . ASN A 1 93 ? -11.363 4.978 -1.735 1.00 95.19 93 ASN A CA 1
ATOM 758 C C . ASN A 1 93 ? -10.503 5.429 -0.541 1.00 95.19 93 ASN A C 1
ATOM 760 O O . ASN A 1 93 ? -11.010 6.036 0.397 1.00 95.19 93 ASN A O 1
ATOM 764 N N . LEU A 1 94 ? -9.188 5.193 -0.586 1.00 95.69 94 LEU A N 1
ATOM 765 C CA . LEU A 1 94 ? -8.254 5.627 0.460 1.00 95.69 94 LEU A CA 1
ATOM 766 C C . LEU A 1 94 ? -8.220 7.157 0.603 1.00 95.69 94 LEU A C 1
ATOM 768 O O . LEU A 1 94 ? -8.057 7.674 1.710 1.00 95.69 94 LEU A O 1
ATOM 772 N N . ARG A 1 95 ? -8.391 7.892 -0.502 1.00 96.62 95 ARG A N 1
ATOM 773 C CA . ARG A 1 95 ? -8.521 9.354 -0.485 1.00 96.62 95 ARG A CA 1
ATOM 774 C C . ARG A 1 95 ? -9.847 9.802 0.127 1.00 96.62 95 ARG A C 1
ATOM 776 O O . ARG A 1 95 ? -9.851 10.732 0.925 1.00 96.62 95 ARG A O 1
ATOM 783 N N . GLU A 1 96 ? -10.955 9.143 -0.203 1.00 95.75 96 GLU A N 1
ATOM 784 C CA . GLU A 1 96 ? -12.272 9.407 0.402 1.00 95.75 96 GLU A CA 1
ATOM 785 C C . GLU A 1 96 ? -12.277 9.135 1.914 1.00 95.75 96 GLU A C 1
ATOM 787 O O . GLU A 1 96 ? -12.885 9.881 2.677 1.00 95.75 96 GLU A O 1
ATOM 792 N N . GLN A 1 97 ? -11.521 8.130 2.362 1.00 93.38 97 GLN A N 1
ATOM 793 C CA . GLN A 1 97 ? -11.285 7.827 3.779 1.00 93.38 97 GLN A CA 1
ATOM 794 C C . GLN A 1 97 ? -10.288 8.782 4.458 1.00 93.38 97 GLN A C 1
ATOM 796 O O . GLN A 1 97 ? -9.969 8.609 5.635 1.00 93.38 97 GLN A O 1
ATOM 801 N N . ASN A 1 98 ? -9.779 9.786 3.740 1.00 95.69 98 ASN A N 1
ATOM 802 C CA . ASN A 1 98 ? -8.801 10.747 4.238 1.00 95.69 98 ASN A CA 1
ATOM 803 C C . ASN A 1 98 ? -7.464 10.120 4.693 1.00 95.69 98 ASN A C 1
ATOM 805 O O . ASN A 1 98 ? -6.760 10.685 5.531 1.00 95.69 98 ASN A O 1
ATOM 809 N N . LEU A 1 99 ? -7.106 8.948 4.160 1.00 95.56 99 LEU A N 1
ATOM 810 C CA . LEU A 1 99 ? -5.863 8.247 4.498 1.00 95.56 99 LEU A CA 1
ATOM 811 C C . LEU A 1 99 ? -4.702 8.671 3.599 1.00 95.56 99 LEU A C 1
ATOM 813 O O . LEU A 1 99 ? -3.564 8.749 4.059 1.00 95.56 99 LEU A O 1
ATOM 817 N N . ILE A 1 100 ? -4.979 8.964 2.329 1.00 96.69 100 ILE A N 1
ATOM 818 C CA . ILE A 1 100 ? -3.970 9.425 1.371 1.00 96.69 100 ILE A CA 1
ATOM 819 C C . ILE A 1 100 ? -4.456 10.663 0.622 1.00 96.69 100 ILE A C 1
ATOM 821 O O . ILE A 1 100 ? -5.654 10.868 0.441 1.00 96.69 100 ILE A O 1
ATOM 825 N N . GLU A 1 101 ? -3.518 11.440 0.097 1.00 97.19 101 GLU A N 1
ATOM 826 C CA . GLU A 1 101 ? -3.793 12.399 -0.972 1.00 97.19 101 GLU A CA 1
ATOM 827 C C . GLU A 1 101 ? -2.994 12.008 -2.213 1.00 97.19 101 GLU A C 1
ATOM 829 O O . GLU A 1 101 ? -1.887 11.483 -2.105 1.00 97.19 101 GLU A O 1
ATOM 834 N N . PHE A 1 102 ? -3.540 12.249 -3.405 1.00 96.38 102 PHE A N 1
ATOM 835 C CA . PHE A 1 102 ? -2.787 12.075 -4.644 1.00 96.38 102 PHE A CA 1
ATOM 836 C C . PHE A 1 102 ? -3.278 13.011 -5.748 1.00 96.38 102 PHE A C 1
ATOM 838 O O . PHE A 1 102 ? -4.452 13.389 -5.796 1.00 96.38 102 PHE A O 1
ATOM 845 N N . ARG A 1 103 ? -2.356 13.388 -6.635 1.00 95.75 103 ARG A N 1
ATOM 846 C CA . ARG A 1 103 ? -2.568 14.282 -7.780 1.00 95.75 103 ARG A CA 1
ATOM 847 C C . ARG A 1 103 ? -1.654 13.898 -8.943 1.00 95.75 103 ARG A C 1
ATOM 849 O O . ARG A 1 103 ? -0.742 13.091 -8.785 1.00 95.75 103 ARG A O 1
ATOM 856 N N . GLY A 1 104 ? -1.860 14.540 -10.086 1.00 94.00 104 GLY A N 1
ATOM 857 C CA . GLY A 1 104 ? -1.073 14.308 -11.294 1.00 94.00 104 GLY A CA 1
ATOM 858 C C . GLY A 1 104 ? -1.846 13.512 -12.336 1.00 94.00 104 GLY A C 1
ATOM 859 O O . GLY A 1 104 ? -3.075 13.466 -12.310 1.00 94.00 104 GLY A O 1
ATOM 860 N N . SER A 1 105 ? -1.113 12.927 -13.275 1.00 94.75 105 SER A N 1
ATOM 861 C CA . SER A 1 105 ? -1.673 12.129 -14.371 1.00 94.75 105 SER A CA 1
ATOM 862 C C . SER A 1 105 ? -1.245 10.675 -14.232 1.00 94.75 105 SER A C 1
ATOM 864 O O . SER A 1 105 ? -0.285 10.379 -13.529 1.00 94.75 105 SER A O 1
ATOM 866 N N . ASP A 1 106 ? -1.873 9.771 -14.978 1.00 94.75 106 ASP A N 1
ATOM 867 C CA . ASP A 1 106 ? -1.491 8.355 -15.019 1.00 94.75 106 ASP A CA 1
ATOM 868 C C . ASP A 1 106 ? 0.002 8.113 -15.295 1.00 94.75 106 ASP A C 1
ATOM 870 O O . ASP A 1 106 ? 0.544 7.085 -14.891 1.00 94.75 106 ASP A O 1
ATOM 874 N N . ALA A 1 107 ? 0.676 9.038 -15.984 1.00 95.19 107 ALA A N 1
ATOM 875 C CA . ALA A 1 107 ? 2.099 8.934 -16.290 1.00 95.19 107 ALA A CA 1
ATOM 876 C C . ALA A 1 107 ? 3.013 9.337 -15.118 1.00 95.19 107 ALA A C 1
ATOM 878 O O . ALA A 1 107 ? 4.165 8.909 -15.087 1.00 95.19 107 ALA A O 1
ATOM 879 N N . ALA A 1 108 ? 2.515 10.152 -14.186 1.00 95.25 108 ALA A N 1
ATOM 880 C CA . ALA A 1 108 ? 3.261 10.696 -13.055 1.00 95.25 108 ALA A CA 1
ATOM 881 C C . ALA A 1 108 ? 2.291 11.043 -11.914 1.00 95.25 108 ALA A C 1
ATOM 883 O O . ALA A 1 108 ? 1.616 12.080 -11.948 1.00 95.25 108 ALA A O 1
ATOM 884 N N . ILE A 1 109 ? 2.216 10.151 -10.926 1.00 95.50 109 ILE A N 1
ATOM 885 C CA . ILE A 1 109 ? 1.345 10.268 -9.757 1.00 95.50 109 ILE A CA 1
ATOM 886 C C . ILE A 1 109 ? 2.158 10.754 -8.565 1.00 95.50 109 ILE A C 1
ATOM 888 O O . ILE A 1 109 ? 3.027 10.050 -8.060 1.00 95.50 109 ILE A O 1
ATOM 892 N N . HIS A 1 110 ? 1.808 11.928 -8.060 1.00 94.56 110 HIS A N 1
ATOM 893 C CA . HIS A 1 110 ? 2.321 12.425 -6.794 1.00 94.56 110 HIS A CA 1
ATOM 894 C C . HIS A 1 110 ? 1.352 12.056 -5.671 1.00 94.56 110 HIS A C 1
ATOM 896 O O . HIS A 1 110 ? 0.144 12.248 -5.825 1.00 94.56 110 HIS A O 1
ATOM 902 N N . TYR A 1 111 ? 1.858 11.562 -4.542 1.00 95.38 111 TYR A N 1
ATOM 903 C CA . TYR A 1 111 ? 1.031 11.104 -3.426 1.00 95.38 111 TYR A CA 1
ATOM 904 C C . TYR A 1 111 ? 1.629 11.461 -2.063 1.00 95.38 111 TYR A C 1
ATOM 906 O O . TYR A 1 111 ? 2.846 11.568 -1.907 1.00 95.38 111 TYR A O 1
ATOM 914 N N . ASP A 1 112 ? 0.754 11.604 -1.071 1.00 95.38 112 ASP A N 1
ATOM 915 C CA . ASP A 1 112 ? 1.087 11.873 0.325 1.00 95.38 112 ASP A CA 1
ATOM 916 C C . ASP A 1 112 ? 0.440 10.816 1.236 1.00 95.38 112 ASP A C 1
ATOM 918 O O . ASP A 1 112 ? -0.737 10.479 1.093 1.00 95.38 112 ASP A O 1
ATOM 922 N N . LEU A 1 113 ? 1.238 10.288 2.167 1.00 95.25 113 LEU A N 1
ATOM 923 C CA . LEU A 1 113 ? 0.860 9.266 3.148 1.00 95.25 113 LEU A CA 1
ATOM 924 C C . LEU A 1 113 ? 0.854 9.802 4.589 1.00 95.25 113 LEU A C 1
ATOM 926 O O . LEU A 1 113 ? 0.730 9.018 5.525 1.00 95.25 113 LEU A O 1
ATOM 930 N N . THR A 1 114 ? 1.037 11.106 4.795 1.00 95.81 114 THR A N 1
ATOM 931 C CA . THR A 1 114 ? 1.179 11.718 6.125 1.00 95.81 114 THR A CA 1
ATOM 932 C C . THR A 1 114 ? -0.027 11.404 7.008 1.00 95.81 114 THR A C 1
ATOM 934 O O . THR A 1 114 ? 0.149 10.861 8.094 1.00 95.81 114 THR A O 1
ATOM 937 N N . ARG A 1 115 ? -1.249 11.594 6.492 1.00 96.31 115 ARG A N 1
ATOM 938 C CA . ARG A 1 115 ? -2.489 11.283 7.226 1.00 96.31 115 ARG A CA 1
ATOM 939 C C . ARG A 1 115 ? -2.611 9.807 7.598 1.00 96.31 115 ARG A C 1
ATOM 941 O O . ARG A 1 115 ? -3.063 9.481 8.692 1.00 96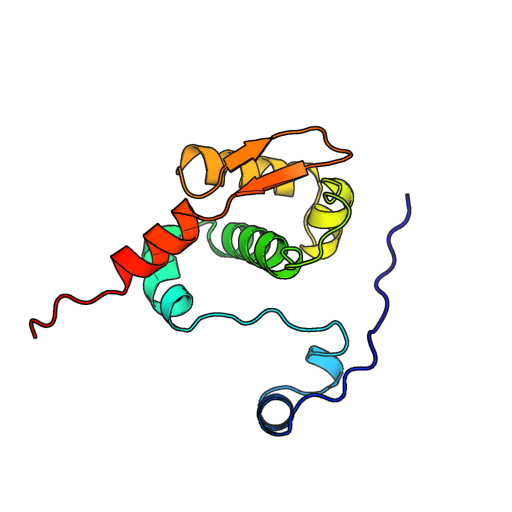.31 115 ARG A O 1
ATOM 948 N N . PHE A 1 116 ? -2.179 8.902 6.721 1.00 95.81 116 PHE A N 1
ATOM 949 C CA . PHE A 1 116 ? -2.115 7.478 7.037 1.00 95.81 116 PHE A CA 1
ATOM 950 C C . PHE A 1 116 ? -1.149 7.202 8.198 1.00 95.81 116 PHE A C 1
ATOM 952 O O . PHE A 1 116 ? -1.504 6.470 9.121 1.00 95.81 116 PHE A O 1
ATOM 959 N N . MET A 1 117 ? 0.042 7.810 8.195 1.00 95.44 117 MET A N 1
ATOM 960 C CA . MET A 1 117 ? 1.009 7.645 9.288 1.00 95.44 117 MET A CA 1
ATOM 961 C C . MET A 1 117 ? 0.467 8.203 10.611 1.00 95.44 117 MET A C 1
ATOM 963 O O . MET A 1 117 ? 0.489 7.498 11.618 1.00 95.44 117 MET A O 1
ATOM 967 N N . GLU A 1 118 ? -0.119 9.403 10.597 1.00 95.62 118 GLU A N 1
ATOM 968 C CA . GLU A 1 118 ? -0.788 10.010 11.759 1.00 95.62 118 GLU A CA 1
ATOM 969 C C . GLU A 1 118 ? -1.932 9.127 12.284 1.00 95.62 118 GLU A C 1
ATOM 971 O O . GLU A 1 118 ? -2.124 8.969 13.494 1.00 95.62 118 GLU A O 1
ATOM 976 N N . LYS A 1 119 ? -2.690 8.487 11.385 1.00 94.75 119 LYS A N 1
ATOM 977 C CA . LYS A 1 119 ? -3.750 7.548 11.763 1.00 94.75 119 LYS A CA 1
ATOM 978 C C . LYS A 1 119 ? -3.181 6.306 12.450 1.00 94.75 119 LYS A C 1
ATOM 980 O O . LYS A 1 119 ? -3.701 5.898 13.484 1.00 94.75 119 LYS A O 1
ATOM 985 N N . VAL A 1 120 ? -2.107 5.720 11.923 1.00 95.25 120 VAL A N 1
ATOM 986 C CA . VAL A 1 120 ? -1.428 4.583 12.567 1.00 95.25 120 VAL A CA 1
ATOM 987 C C . VAL A 1 120 ? -0.917 4.973 13.953 1.00 95.25 120 VAL A C 1
ATOM 989 O O . VAL A 1 120 ? -1.114 4.225 14.910 1.00 95.25 120 VAL A O 1
ATOM 992 N N . GLU A 1 121 ? -0.294 6.142 14.084 1.00 94.88 121 GLU A N 1
ATOM 993 C CA . GLU A 1 121 ? 0.211 6.649 15.361 1.00 94.88 121 GLU A CA 1
ATOM 994 C C . GLU A 1 121 ? -0.918 6.897 16.364 1.00 94.88 121 GLU A C 1
ATOM 996 O O . GLU A 1 121 ? -0.863 6.370 17.467 1.00 94.88 121 GLU A O 1
ATOM 1001 N N . SER A 1 122 ? -1.982 7.603 15.982 1.00 94.75 122 SER A N 1
ATOM 1002 C CA . SER A 1 122 ? -3.121 7.880 16.873 1.00 94.75 122 SER A CA 1
ATOM 1003 C C . SER A 1 122 ? -3.860 6.625 17.343 1.00 94.75 122 SER A C 1
ATOM 1005 O O . SER A 1 122 ? -4.375 6.600 18.455 1.00 94.75 122 SER A O 1
ATOM 1007 N N . LEU A 1 123 ? -3.901 5.561 16.536 1.00 93.62 123 LEU A N 1
ATOM 1008 C CA . LEU A 1 123 ? -4.528 4.294 16.927 1.00 93.62 123 LEU A CA 1
ATOM 1009 C C . LEU A 1 123 ? -3.627 3.405 17.800 1.00 93.62 123 LEU A C 1
ATOM 1011 O O . LEU A 1 123 ? -4.123 2.409 18.325 1.00 93.62 123 LEU A O 1
ATOM 1015 N N . THR A 1 124 ? -2.326 3.711 17.903 1.00 92.38 124 THR A N 1
ATOM 1016 C CA . THR A 1 124 ? -1.316 2.853 18.563 1.00 92.38 124 THR A CA 1
ATOM 1017 C C . THR A 1 124 ? -0.434 3.570 19.586 1.00 92.38 124 THR A C 1
ATOM 1019 O O . THR A 1 124 ? 0.445 2.952 20.199 1.00 92.38 124 THR A O 1
ATOM 1022 N N . ASN A 1 125 ? -0.620 4.874 19.751 1.00 85.12 125 ASN A N 1
ATOM 1023 C CA . ASN A 1 125 ? -0.211 5.603 20.934 1.00 85.12 125 ASN A CA 1
ATOM 1024 C C . ASN A 1 125 ? -1.259 5.292 22.002 1.00 85.12 125 ASN A C 1
ATOM 1026 O O . ASN A 1 125 ? -2.325 5.899 22.027 1.00 85.12 125 ASN A O 1
ATOM 1030 N N . ASP A 1 126 ? -0.974 4.295 22.831 1.00 64.25 126 ASP A N 1
ATOM 1031 C CA . ASP A 1 126 ? -1.739 4.073 24.048 1.00 64.25 126 ASP A CA 1
ATOM 1032 C C . ASP A 1 126 ? -1.456 5.246 25.000 1.00 64.25 126 ASP A C 1
ATOM 1034 O O . ASP A 1 126 ? -0.313 5.445 25.424 1.00 64.25 126 ASP A O 1
ATOM 1038 N N . ASP A 1 127 ? -2.492 6.012 25.352 1.00 54.53 127 ASP A N 1
ATOM 1039 C CA . ASP A 1 127 ? -2.540 6.665 26.658 1.00 54.53 127 ASP A CA 1
ATOM 1040 C C . ASP A 1 127 ? -2.377 5.553 27.697 1.00 54.53 127 ASP A C 1
ATOM 1042 O O . ASP A 1 127 ? -3.229 4.670 27.816 1.00 54.53 127 ASP A O 1
ATOM 1046 N N . GLY A 1 128 ? -1.249 5.559 28.406 1.00 45.91 128 GLY A N 1
ATOM 1047 C CA . GLY A 1 128 ? -0.923 4.593 29.449 1.00 45.91 128 GLY A CA 1
ATOM 1048 C C . GLY A 1 128 ? -1.926 4.613 30.604 1.00 45.91 128 GLY A C 1
ATOM 1049 O O . GLY A 1 128 ? -1.648 5.180 31.655 1.00 45.91 128 GLY A O 1
ATOM 1050 N N . THR A 1 129 ? -3.069 3.957 30.421 1.00 44.34 129 THR A N 1
ATOM 1051 C CA . THR A 1 129 ? -4.012 3.588 31.480 1.00 44.34 129 THR A CA 1
ATOM 1052 C C . THR A 1 129 ? -4.571 2.194 31.214 1.00 44.34 129 THR A C 1
ATOM 1054 O O . THR A 1 129 ? -5.649 2.021 30.651 1.00 44.34 129 THR A O 1
ATOM 1057 N N . ALA A 1 130 ? -3.805 1.198 31.650 1.00 36.12 130 ALA A N 1
ATOM 1058 C CA . ALA A 1 130 ? -4.308 -0.065 32.176 1.00 36.12 130 ALA A CA 1
ATOM 1059 C C . ALA A 1 130 ? -3.378 -0.500 33.314 1.00 36.12 130 ALA A C 1
ATOM 1061 O O . ALA A 1 130 ? -2.144 -0.407 33.116 1.00 36.12 130 ALA A O 1
#

Secondary structure (DSSP, 8-state):
-------------HHHHHHS-HHHHTT------HHHHHTHHHHHTTTSHHHHHHHHHHHHHH--TT--SPPPHHHHHHHHTS-HHHHHHHHHHHHHTTS-EEEEETTEEEEE-HHHHHHHHHHH---S--

Foldseek 3Di:
DDDDQDFAPDPDPPVVVVVDPCVVARSHDQDDDVLCVVCQCVLPNDDCSVLLVLLVSLVRVQDDPPDPFAAALCVSCVVSVHDSVSSVVSVVVCVVSVQKDWDDDNRGIDIDRVSVVVVSCVVRPDPPDD

Sequence (130 aa):
MSFQRRKVLIRPDDILAQKWSIAVIDEGFTPFPKRLLRCLDRIFGESQGVNELRVILTLVDYRRPNLTRDPSLDYLAFVSGLSKDKFLQIMCNLREQNLIEFRGSDAAIHYDLTRFMEKVESLTNDDGTA